Protein AF-A0A603E2D8-F1 (afdb_monomer_lite)

Structure (mmCIF, N/CA/C/O backbone):
data_AF-A0A603E2D8-F1
#
_entry.id   AF-A0A603E2D8-F1
#
loop_
_atom_site.group_PDB
_atom_site.id
_atom_site.type_symbol
_atom_site.label_atom_id
_atom_site.label_alt_id
_atom_site.label_comp_id
_atom_site.label_asym_id
_atom_site.label_entity_id
_atom_site.label_seq_id
_atom_site.pdbx_PDB_ins_code
_atom_site.Cartn_x
_atom_site.Cartn_y
_atom_site.Cartn_z
_atom_site.occupancy
_atom_site.B_iso_or_equiv
_atom_site.auth_seq_id
_atom_site.auth_comp_id
_atom_site.auth_asym_id
_atom_site.auth_atom_id
_atom_site.pdbx_PDB_model_num
ATOM 1 N N . MET A 1 1 ? -62.241 -39.429 -28.147 1.00 48.59 1 MET A N 1
ATOM 2 C CA . MET A 1 1 ? -61.192 -40.393 -27.739 1.00 48.59 1 MET A CA 1
ATOM 3 C C . MET A 1 1 ? -59.896 -39.829 -28.279 1.00 48.59 1 MET A C 1
ATOM 5 O O . MET A 1 1 ? -59.846 -39.605 -29.471 1.00 48.59 1 MET A O 1
ATOM 9 N N . THR A 1 2 ? -58.915 -39.398 -27.505 1.00 43.06 2 THR A N 1
ATOM 10 C CA . THR A 1 2 ? -58.355 -39.912 -26.250 1.00 43.06 2 THR A CA 1
ATOM 11 C C . THR A 1 2 ? -57.735 -38.721 -25.509 1.00 43.06 2 THR A C 1
ATOM 13 O O . THR A 1 2 ? -57.067 -37.903 -26.123 1.00 43.06 2 THR A O 1
ATOM 16 N N . LEU A 1 3 ? -58.136 -38.515 -24.251 1.00 44.19 3 LEU A N 1
ATOM 17 C CA . LEU A 1 3 ? -57.243 -38.645 -23.087 1.00 44.19 3 LEU A CA 1
ATOM 18 C C . LEU A 1 3 ? -56.334 -37.401 -22.967 1.00 44.19 3 LEU A C 1
ATOM 20 O O . LEU A 1 3 ? -55.403 -37.236 -23.737 1.00 44.19 3 LEU A O 1
ATOM 24 N N . ARG A 1 4 ? -56.721 -36.386 -22.172 1.00 58.66 4 ARG A N 1
ATOM 25 C CA . ARG A 1 4 ? -56.331 -36.218 -20.744 1.00 58.66 4 ARG A CA 1
ATOM 26 C C . ARG A 1 4 ? -54.811 -36.385 -20.585 1.00 58.66 4 ARG A C 1
ATOM 28 O O . ARG A 1 4 ? -54.304 -37.357 -21.100 1.00 58.66 4 ARG A O 1
ATOM 35 N N . TYR A 1 5 ? -54.132 -35.498 -19.850 1.00 54.75 5 TYR A N 1
ATOM 36 C CA . TYR A 1 5 ? -52.660 -35.329 -19.767 1.00 54.75 5 TYR A CA 1
ATOM 37 C C . TYR A 1 5 ? -52.139 -34.366 -20.844 1.00 54.75 5 TYR A C 1
ATOM 39 O O . TYR A 1 5 ? -51.731 -34.761 -21.922 1.00 54.75 5 TYR A O 1
ATOM 47 N N . LEU A 1 6 ? -52.247 -33.054 -20.651 1.00 48.59 6 LEU A N 1
ATOM 48 C 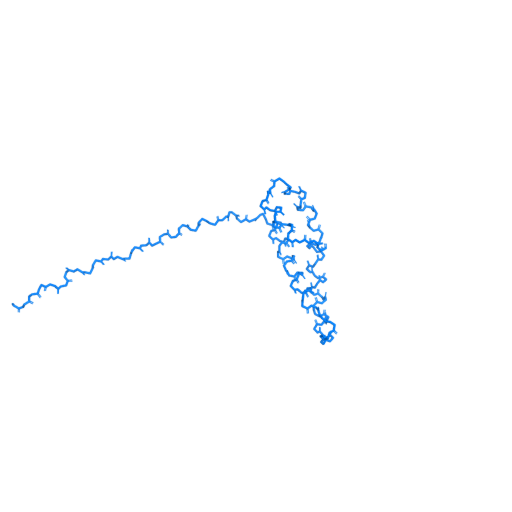CA . LEU A 1 6 ? -51.108 -32.318 -20.087 1.00 48.59 6 LEU A CA 1
ATOM 49 C C . LEU A 1 6 ? -51.557 -31.032 -19.366 1.00 48.59 6 LEU A C 1
ATOM 51 O O . LEU A 1 6 ? -50.918 -29.988 -19.425 1.00 48.59 6 LEU A O 1
ATOM 55 N N . ALA A 1 7 ? -52.673 -31.103 -18.644 1.00 54.12 7 ALA A N 1
ATOM 56 C CA . ALA A 1 7 ? -52.917 -30.179 -17.545 1.00 54.12 7 ALA A CA 1
ATOM 57 C C . ALA A 1 7 ? -51.994 -30.592 -16.392 1.00 54.12 7 ALA A C 1
ATOM 59 O O . ALA A 1 7 ? -52.414 -31.399 -15.578 1.00 54.12 7 ALA A O 1
ATOM 60 N N . LEU A 1 8 ? -50.726 -30.163 -16.420 1.00 57.12 8 LEU A N 1
ATOM 61 C CA . LEU A 1 8 ? -49.752 -30.154 -15.311 1.00 57.12 8 LEU A CA 1
ATOM 62 C C . LEU A 1 8 ? -48.404 -29.619 -15.845 1.00 57.12 8 LEU A C 1
ATOM 64 O O . LEU A 1 8 ? -47.390 -30.306 -15.857 1.00 57.12 8 LEU A O 1
ATOM 68 N N . LEU A 1 9 ? -48.390 -28.378 -16.328 1.00 55.84 9 LEU A N 1
ATOM 69 C CA . LEU A 1 9 ? -47.162 -27.582 -16.432 1.00 55.84 9 LEU A CA 1
ATOM 70 C C . LEU A 1 9 ? -47.343 -26.393 -15.491 1.00 55.84 9 LEU A C 1
ATOM 72 O O . LEU A 1 9 ? -47.700 -25.284 -15.874 1.00 55.84 9 LEU A O 1
ATOM 76 N N . THR A 1 10 ? -47.219 -26.711 -14.205 1.00 60.34 10 THR A N 1
ATOM 77 C CA . THR A 1 10 ? -47.156 -25.771 -13.087 1.00 60.34 10 THR A CA 1
ATOM 78 C C . THR A 1 10 ? -46.069 -24.723 -13.345 1.00 60.34 10 THR A C 1
ATOM 80 O O . THR A 1 10 ? -44.934 -25.108 -13.638 1.00 60.34 10 THR A O 1
ATOM 83 N N . PRO A 1 11 ? -46.362 -23.417 -13.210 1.00 61.56 11 PRO A N 1
ATOM 84 C CA . PRO A 1 11 ? -45.353 -22.381 -13.333 1.00 61.56 11 PRO A CA 1
ATOM 85 C C . PRO A 1 11 ? -44.530 -22.382 -12.042 1.00 61.56 11 PRO A C 1
ATOM 87 O O . PRO A 1 11 ? -44.959 -21.846 -11.025 1.00 61.56 11 PRO A O 1
ATOM 90 N N . LEU A 1 12 ? -43.358 -23.015 -12.061 1.00 59.69 12 LEU A N 1
ATOM 91 C CA . LEU A 1 12 ? -42.393 -22.948 -10.962 1.00 59.69 12 LEU A CA 1
ATOM 92 C C . LEU A 1 12 ? -41.152 -22.170 -11.406 1.00 59.69 12 LEU A C 1
ATOM 94 O O . LEU A 1 12 ? -40.031 -22.657 -11.329 1.00 59.69 12 LEU A O 1
ATOM 98 N N . LEU A 1 13 ? -41.351 -20.931 -11.862 1.00 60.66 13 LEU A N 1
ATOM 99 C CA . LEU A 1 13 ? -40.306 -19.920 -11.720 1.00 60.66 13 LEU A CA 1
ATOM 100 C C . LEU A 1 13 ? -40.428 -19.366 -10.296 1.00 60.66 13 LEU A C 1
ATOM 102 O O . LEU A 1 13 ? -41.015 -18.313 -10.053 1.00 60.66 13 LEU A O 1
ATOM 106 N N . MET A 1 14 ? -39.919 -20.135 -9.330 1.00 60.84 14 MET A N 1
ATOM 107 C CA . MET A 1 14 ? -39.553 -19.590 -8.028 1.00 60.84 14 MET A CA 1
ATOM 108 C C . MET A 1 14 ? -38.529 -18.488 -8.286 1.00 60.84 14 MET A C 1
ATOM 110 O O . MET A 1 14 ? -37.388 -18.756 -8.659 1.00 60.84 14 MET A O 1
ATOM 114 N N . MET A 1 15 ? -38.959 -17.239 -8.130 1.00 64.00 15 MET A N 1
ATOM 115 C CA . MET A 1 15 ? -38.055 -16.107 -8.053 1.00 64.00 15 MET A CA 1
ATOM 116 C C . MET A 1 15 ? -37.200 -16.293 -6.801 1.00 64.00 15 MET A C 1
ATOM 118 O O . MET A 1 15 ? -37.654 -16.049 -5.685 1.00 64.00 15 MET A O 1
ATOM 122 N N . PHE A 1 16 ? -35.968 -16.764 -6.982 1.00 63.97 16 PHE A N 1
ATOM 123 C CA . PHE A 1 16 ? -34.944 -16.656 -5.955 1.00 63.97 16 PHE A CA 1
ATOM 124 C C . PHE A 1 16 ? -34.618 -15.170 -5.794 1.00 63.97 16 PHE A C 1
ATOM 126 O O . PHE A 1 16 ? -33.784 -14.614 -6.505 1.00 63.97 16 PHE A O 1
ATOM 133 N N . ALA A 1 17 ? -35.309 -14.510 -4.868 1.00 63.12 17 ALA A N 1
ATOM 134 C CA . ALA A 1 17 ? -34.863 -13.237 -4.332 1.00 63.12 17 ALA A CA 1
ATOM 135 C C . ALA A 1 17 ? -33.616 -13.514 -3.481 1.00 63.12 17 ALA A C 1
ATOM 137 O O . ALA A 1 17 ? -33.704 -13.763 -2.281 1.00 63.12 17 ALA A O 1
ATOM 138 N N . PHE A 1 18 ? -32.445 -13.530 -4.120 1.00 64.81 18 PHE A N 1
ATOM 139 C CA . PHE A 1 18 ? -31.177 -13.485 -3.406 1.00 64.81 18 PHE A CA 1
ATOM 140 C C . PHE A 1 18 ? -31.063 -12.103 -2.763 1.00 64.81 18 PHE A C 1
ATOM 142 O O . PHE A 1 18 ? -30.645 -11.136 -3.397 1.00 64.81 18 PHE A O 1
ATOM 149 N N . SER A 1 19 ? -31.459 -11.986 -1.498 1.00 62.47 19 SER A N 1
ATOM 150 C CA . SER A 1 19 ? -31.056 -10.848 -0.681 1.00 62.47 19 SER A CA 1
ATOM 151 C C . SER A 1 19 ? -29.554 -10.973 -0.434 1.00 62.47 19 SER A C 1
ATOM 153 O O . SER A 1 19 ? -29.137 -11.646 0.507 1.00 62.47 19 SER A O 1
ATOM 155 N N . VAL A 1 20 ? -28.741 -10.356 -1.298 1.00 66.06 20 VAL A N 1
ATOM 156 C CA . VAL A 1 20 ? -27.313 -10.137 -1.038 1.00 66.06 20 VAL A CA 1
ATOM 157 C C . VAL A 1 20 ? -27.218 -9.245 0.198 1.00 66.06 20 VAL A C 1
ATOM 159 O O . VAL A 1 20 ? -27.310 -8.024 0.116 1.00 66.06 20 VAL A O 1
ATOM 162 N N . HIS A 1 21 ? -27.089 -9.869 1.365 1.00 56.41 21 HIS A N 1
ATOM 163 C CA . HIS A 1 21 ? -26.601 -9.207 2.567 1.00 56.41 21 HIS A CA 1
ATOM 164 C C . HIS A 1 21 ? -25.080 -9.133 2.430 1.00 56.41 21 HIS A C 1
ATOM 166 O O . HIS A 1 21 ? -24.361 -10.008 2.902 1.00 56.41 21 HIS A O 1
ATOM 172 N N . GLY A 1 22 ? -24.604 -8.137 1.682 1.00 62.75 22 GLY A N 1
ATOM 173 C CA . GLY A 1 22 ? -23.195 -7.764 1.695 1.00 62.75 22 GLY A CA 1
ATOM 174 C C . GLY A 1 22 ? -22.887 -6.987 2.970 1.00 62.75 22 GLY A C 1
ATOM 175 O O . GLY A 1 22 ? -23.729 -6.217 3.439 1.00 62.75 22 GLY A O 1
ATOM 176 N N . GLU A 1 23 ? -21.692 -7.179 3.528 1.00 65.94 23 GLU A N 1
ATOM 177 C CA . GLU A 1 23 ? -21.168 -6.259 4.537 1.00 65.94 23 GLU A CA 1
ATOM 178 C C . GLU A 1 23 ? -21.236 -4.825 3.985 1.00 65.94 23 GLU A C 1
ATOM 180 O O . GLU A 1 23 ? -21.010 -4.620 2.783 1.00 65.94 23 GLU A O 1
ATOM 185 N N . PRO A 1 24 ? -21.579 -3.823 4.816 1.00 72.75 24 PRO A N 1
ATOM 186 C CA . PRO A 1 24 ? -21.538 -2.442 4.372 1.00 72.75 24 PRO A CA 1
ATOM 187 C C . PRO A 1 24 ? -20.138 -2.141 3.818 1.00 72.75 24 PRO A C 1
ATOM 189 O O . PRO A 1 24 ? -19.143 -2.588 4.397 1.00 72.75 24 PRO A O 1
ATOM 192 N N . PRO A 1 25 ? -20.040 -1.416 2.691 1.00 84.31 25 PRO A N 1
ATOM 193 C CA . PRO A 1 25 ? -18.754 -1.148 2.072 1.00 84.31 25 PRO A CA 1
ATOM 194 C C . PRO A 1 25 ? -17.826 -0.459 3.075 1.00 84.31 25 PRO A C 1
ATOM 196 O O . PRO A 1 25 ? -18.260 0.384 3.866 1.00 84.31 25 PRO A O 1
ATOM 199 N N . LEU A 1 26 ? -16.541 -0.818 3.030 1.00 94.44 26 LEU A N 1
ATOM 200 C CA . LEU A 1 26 ? -15.520 -0.203 3.876 1.00 94.44 26 LEU A CA 1
ATOM 201 C C . LEU A 1 26 ? -15.537 1.326 3.719 1.00 94.44 26 LEU A C 1
ATOM 203 O O . LEU A 1 26 ? -15.921 1.837 2.665 1.00 94.44 26 LEU A O 1
ATOM 207 N N . PRO A 1 27 ? -15.080 2.091 4.719 1.00 97.00 27 PRO A N 1
ATOM 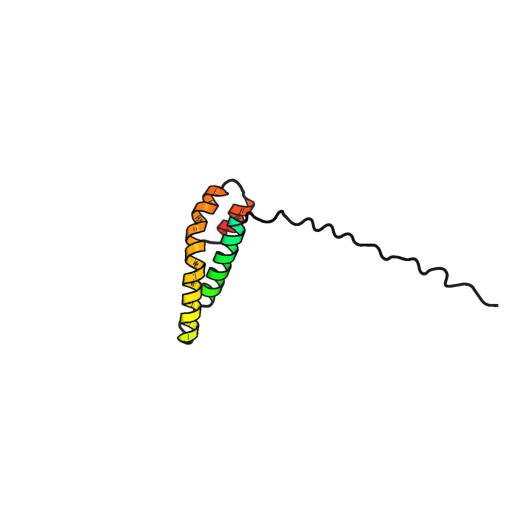208 C CA . PRO A 1 27 ? -14.921 3.530 4.564 1.00 97.00 27 PRO A CA 1
ATOM 209 C C . PRO A 1 27 ? -14.062 3.888 3.342 1.00 97.00 27 PRO A C 1
ATOM 211 O O . PRO A 1 27 ? -13.117 3.176 3.004 1.00 97.00 27 PRO A O 1
ATOM 214 N N . GLN A 1 28 ? -14.391 4.988 2.661 1.00 97.38 28 GLN A N 1
ATOM 215 C CA . GLN A 1 28 ? -13.763 5.356 1.384 1.00 97.38 28 GLN A CA 1
ATOM 216 C C . GLN A 1 28 ? -12.238 5.520 1.481 1.00 97.38 28 GLN A C 1
ATOM 218 O O . GLN A 1 28 ? -11.514 5.156 0.560 1.00 97.38 28 GLN A O 1
ATOM 223 N N . ASP A 1 29 ? -11.737 6.049 2.592 1.00 97.94 29 ASP A N 1
ATOM 224 C CA . ASP A 1 29 ? -10.305 6.197 2.852 1.00 97.94 29 ASP A CA 1
ATOM 225 C C . ASP A 1 29 ? -9.600 4.848 3.051 1.00 97.94 29 ASP A C 1
ATOM 227 O O . ASP A 1 29 ? -8.476 4.677 2.582 1.00 97.94 29 ASP A O 1
ATOM 231 N N . VAL A 1 30 ? -10.278 3.873 3.663 1.00 98.19 30 VAL A N 1
ATOM 232 C CA . VAL A 1 30 ? -9.812 2.482 3.736 1.00 98.19 30 VAL A CA 1
ATOM 233 C C . VAL A 1 30 ? -9.801 1.852 2.343 1.00 98.19 30 VAL A C 1
ATOM 235 O O . VAL A 1 30 ? -8.799 1.254 1.971 1.00 98.19 30 VAL A O 1
ATOM 238 N N . GLN A 1 31 ? -10.854 2.033 1.537 1.00 98.06 31 GLN A N 1
ATOM 239 C CA . GLN A 1 31 ? -10.895 1.522 0.157 1.00 98.06 31 GLN A CA 1
ATOM 240 C C . GLN A 1 31 ? -9.762 2.098 -0.707 1.00 98.06 31 GLN A C 1
ATOM 242 O O . GLN A 1 31 ? -9.074 1.359 -1.407 1.00 98.06 31 GLN A O 1
ATOM 247 N N . HIS A 1 32 ? -9.525 3.411 -0.628 1.00 98.06 32 HIS A N 1
ATOM 248 C CA . HIS A 1 32 ? -8.415 4.063 -1.327 1.00 98.06 32 HIS A CA 1
ATOM 249 C C . HIS A 1 32 ? -7.050 3.551 -0.865 1.00 98.06 32 HIS A C 1
ATOM 251 O O . HIS A 1 32 ? -6.153 3.368 -1.687 1.00 98.06 32 HIS A O 1
ATOM 257 N N . PHE A 1 33 ? -6.873 3.324 0.438 1.00 9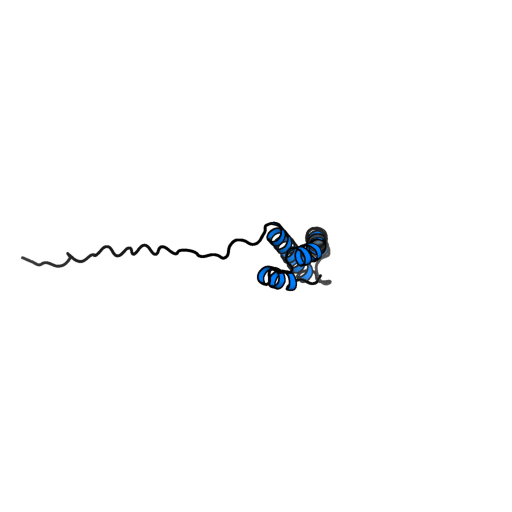8.44 33 PHE A N 1
ATOM 258 C CA . PHE A 1 33 ? -5.648 2.717 0.943 1.00 98.44 33 PHE A CA 1
ATOM 259 C C . PHE A 1 33 ? -5.445 1.309 0.385 1.00 98.44 33 PHE A C 1
ATOM 261 O O . PHE A 1 33 ? -4.367 1.051 -0.140 1.00 98.44 33 PHE A O 1
ATOM 268 N N . LEU A 1 34 ? -6.464 0.445 0.446 1.00 98.25 34 LEU A N 1
ATOM 269 C CA . LEU A 1 34 ? -6.380 -0.930 -0.052 1.00 98.25 34 LEU A CA 1
ATOM 270 C C . LEU A 1 34 ? -6.014 -0.957 -1.537 1.00 98.25 34 LEU A C 1
ATOM 272 O O . LEU A 1 34 ? -5.071 -1.640 -1.912 1.00 98.25 34 LEU A O 1
ATOM 276 N N . SER A 1 35 ? -6.651 -0.116 -2.356 1.00 98.00 35 SER A N 1
ATOM 277 C CA . SER A 1 35 ? -6.330 -0.021 -3.785 1.00 98.00 35 SER A CA 1
ATOM 278 C C . SER A 1 35 ? -4.863 0.348 -4.048 1.00 98.00 35 SER A C 1
ATOM 280 O O . SER A 1 35 ? -4.216 -0.269 -4.893 1.00 98.00 35 SER A O 1
ATOM 282 N N . ASN A 1 36 ? -4.309 1.319 -3.314 1.00 98.50 36 ASN A N 1
ATOM 283 C CA . ASN A 1 36 ? -2.897 1.692 -3.455 1.00 98.50 36 ASN A CA 1
ATOM 284 C C . ASN A 1 36 ? -1.956 0.603 -2.911 1.00 98.50 36 ASN A C 1
ATOM 286 O O . ASN A 1 36 ? -0.905 0.344 -3.495 1.00 98.50 36 ASN A O 1
ATOM 290 N N . ALA A 1 37 ? -2.317 -0.011 -1.784 1.00 98.38 37 ALA A N 1
ATOM 291 C CA . ALA A 1 37 ? -1.533 -1.033 -1.102 1.00 98.38 37 ALA A CA 1
ATOM 292 C C . ALA A 1 37 ? -1.428 -2.327 -1.920 1.00 98.38 37 ALA A C 1
ATOM 294 O O . ALA A 1 37 ? -0.333 -2.864 -2.072 1.00 98.38 37 ALA A O 1
ATOM 295 N N . GLU A 1 38 ? -2.544 -2.788 -2.486 1.00 98.19 38 GLU A N 1
ATOM 296 C CA . GLU A 1 38 ? -2.611 -3.956 -3.367 1.00 98.19 38 GLU A CA 1
ATOM 297 C C . GLU A 1 38 ? -1.769 -3.737 -4.623 1.00 98.19 38 GLU A C 1
ATOM 299 O O . GLU A 1 38 ? -0.938 -4.576 -4.960 1.00 98.19 38 GLU A O 1
ATOM 304 N N . MET A 1 39 ? -1.911 -2.577 -5.273 1.00 98.31 39 MET A N 1
ATOM 305 C CA . MET A 1 39 ? -1.114 -2.249 -6.455 1.00 98.31 39 MET A CA 1
ATOM 306 C C . MET A 1 39 ? 0.382 -2.151 -6.127 1.00 98.31 39 MET A C 1
ATOM 308 O O . MET A 1 39 ? 1.221 -2.641 -6.878 1.00 98.31 39 MET A O 1
ATOM 312 N N . CYS A 1 40 ? 0.722 -1.558 -4.980 1.00 98.19 40 CYS A N 1
ATOM 313 C CA . CYS A 1 40 ? 2.093 -1.504 -4.488 1.00 98.19 40 CYS A CA 1
ATOM 314 C C . CYS A 1 40 ? 2.689 -2.905 -4.293 1.00 98.19 40 CYS A C 1
ATOM 316 O O . CYS A 1 40 ? 3.759 -3.184 -4.827 1.00 98.19 40 CYS A O 1
ATOM 318 N N . GLN A 1 41 ? 2.011 -3.788 -3.553 1.00 97.50 41 GLN A N 1
ATOM 319 C CA . GLN A 1 41 ? 2.498 -5.145 -3.288 1.00 97.50 41 GLN A CA 1
ATOM 320 C C . GLN A 1 41 ? 2.580 -5.990 -4.556 1.00 97.50 41 GLN A C 1
ATOM 322 O O . GLN A 1 41 ? 3.540 -6.738 -4.714 1.00 97.50 41 GLN A O 1
ATOM 327 N N . HIS A 1 42 ? 1.605 -5.852 -5.454 1.00 97.38 42 HIS A N 1
ATOM 328 C CA . HIS A 1 42 ? 1.606 -6.543 -6.735 1.00 97.38 42 HIS A CA 1
ATOM 329 C C . HIS A 1 42 ? 2.867 -6.200 -7.535 1.00 97.38 42 HIS A C 1
ATOM 331 O O . HIS A 1 42 ? 3.646 -7.093 -7.848 1.00 97.38 42 HIS A O 1
ATOM 337 N N . LEU A 1 43 ? 3.134 -4.909 -7.750 1.00 97.75 43 LEU A N 1
ATOM 338 C CA . LEU A 1 43 ? 4.303 -4.454 -8.505 1.00 97.75 43 LEU A CA 1
ATOM 339 C C . LEU A 1 43 ? 5.626 -4.737 -7.781 1.00 97.75 43 LEU A C 1
ATOM 341 O O . LEU A 1 43 ? 6.606 -5.131 -8.404 1.00 97.75 43 LEU A O 1
ATOM 345 N N . ALA A 1 44 ? 5.669 -4.565 -6.457 1.00 95.81 44 ALA A N 1
ATOM 346 C CA . ALA A 1 44 ? 6.855 -4.891 -5.668 1.00 95.81 44 ALA A CA 1
ATOM 347 C C . A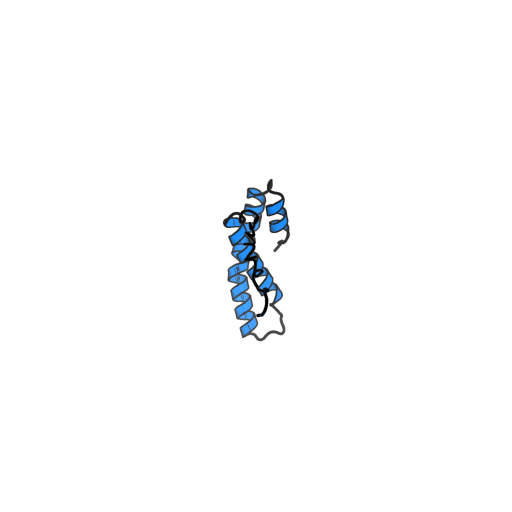LA A 1 44 ? 7.190 -6.390 -5.723 1.00 95.81 44 ALA A C 1
ATOM 349 O O . ALA A 1 44 ? 8.365 -6.746 -5.706 1.00 95.81 44 ALA A O 1
ATOM 350 N N . GLY A 1 45 ? 6.173 -7.253 -5.805 1.00 96.69 45 GLY A N 1
ATOM 351 C CA . GLY A 1 45 ? 6.339 -8.694 -5.986 1.00 96.69 45 GLY A CA 1
ATOM 352 C C . GLY A 1 45 ? 6.727 -9.103 -7.409 1.00 96.69 45 GLY A C 1
ATOM 353 O O . GLY A 1 45 ? 7.278 -10.185 -7.587 1.00 96.69 45 GLY A O 1
ATOM 354 N N . GLU A 1 46 ? 6.459 -8.259 -8.406 1.00 97.44 46 GLU A N 1
ATOM 355 C CA . GLU A 1 46 ? 6.867 -8.482 -9.798 1.00 97.44 46 GLU A CA 1
ATOM 356 C C . GLU A 1 46 ? 8.308 -8.056 -10.080 1.00 97.44 46 GLU A C 1
ATOM 358 O O . GLU A 1 46 ? 8.911 -8.558 -11.025 1.00 97.44 46 GLU A O 1
ATOM 363 N N . TRP A 1 47 ? 8.877 -7.142 -9.288 1.00 97.56 47 TRP A N 1
ATOM 364 C CA . TRP A 1 47 ? 10.241 -6.676 -9.520 1.00 97.56 47 TRP A CA 1
ATOM 365 C C . TRP A 1 47 ? 11.254 -7.810 -9.320 1.00 97.56 47 TRP A C 1
ATOM 367 O O . TRP A 1 47 ? 11.360 -8.391 -8.240 1.00 97.56 47 TRP A O 1
ATOM 377 N N . ASP A 1 48 ? 12.058 -8.074 -10.348 1.00 97.44 48 ASP A N 1
ATOM 378 C CA . ASP A 1 48 ? 13.153 -9.036 -10.301 1.00 97.44 48 ASP A CA 1
ATOM 379 C C . ASP A 1 48 ? 14.368 -8.514 -11.082 1.00 97.44 48 ASP A C 1
ATOM 381 O O . ASP A 1 48 ? 14.255 -7.907 -12.149 1.00 97.44 48 ASP A O 1
ATOM 385 N N . SER A 1 49 ? 15.567 -8.757 -10.549 1.00 96.88 49 SER A N 1
ATOM 386 C CA . SER A 1 49 ? 16.819 -8.246 -11.127 1.00 96.88 49 SER A CA 1
ATOM 387 C C . SER A 1 49 ? 17.169 -8.818 -12.509 1.00 96.88 49 SER A C 1
ATOM 389 O O . SER A 1 49 ? 17.962 -8.208 -13.230 1.00 96.88 49 SER A O 1
ATOM 391 N N . SER A 1 50 ? 16.595 -9.966 -12.880 1.00 98.25 50 SER A N 1
ATOM 392 C CA . SER A 1 50 ? 16.781 -10.626 -14.177 1.00 98.25 50 SER A CA 1
ATOM 393 C C . SER A 1 50 ? 15.878 -10.072 -15.281 1.00 98.25 50 SER A C 1
ATOM 395 O O . SER A 1 50 ? 16.084 -10.404 -16.450 1.00 98.25 50 SER A O 1
ATOM 397 N N . LEU A 1 51 ? 14.909 -9.219 -14.933 1.00 98.19 51 LEU A N 1
ATOM 398 C CA . LEU A 1 51 ? 14.010 -8.607 -15.903 1.00 98.19 51 LEU A CA 1
ATOM 399 C C . LEU A 1 51 ? 14.752 -7.677 -16.876 1.00 98.19 51 LEU A C 1
ATOM 401 O O . LEU A 1 51 ? 15.749 -7.036 -16.503 1.00 98.19 51 LEU A O 1
ATOM 405 N N . PRO A 1 52 ? 14.237 -7.541 -18.112 1.00 98.50 52 PRO A N 1
ATOM 406 C CA . PRO A 1 52 ? 14.637 -6.481 -19.022 1.00 98.50 52 PRO A CA 1
ATOM 407 C C . PRO A 1 52 ? 14.617 -5.102 -18.353 1.00 98.50 52 PRO A C 1
ATOM 409 O O . PRO A 1 52 ? 13.812 -4.804 -17.473 1.00 98.50 52 PRO A O 1
ATOM 412 N N . GLU A 1 53 ? 15.526 -4.228 -18.781 1.00 98.25 53 GLU A N 1
ATOM 413 C CA . GLU A 1 53 ? 15.677 -2.895 -18.187 1.00 98.25 53 GLU A CA 1
ATOM 414 C C . GLU A 1 53 ? 14.428 -2.017 -18.342 1.00 98.25 53 GLU A C 1
ATOM 416 O O . GLU A 1 53 ? 14.149 -1.183 -17.484 1.00 98.25 53 GLU A O 1
ATOM 421 N N . GLU A 1 54 ? 13.685 -2.193 -19.431 1.00 98.06 54 GLU A N 1
ATOM 422 C CA . GLU A 1 54 ? 12.420 -1.495 -19.665 1.00 98.06 54 GLU A CA 1
ATOM 423 C C . GLU A 1 54 ? 11.331 -1.934 -18.680 1.00 98.06 54 GLU A C 1
ATOM 425 O O . GLU A 1 54 ? 10.748 -1.079 -18.013 1.00 98.06 54 GLU A O 1
ATOM 430 N N . ASP A 1 55 ? 11.165 -3.242 -18.479 1.00 98.12 55 ASP A N 1
ATOM 431 C CA . ASP A 1 55 ? 10.184 -3.798 -17.545 1.00 98.12 55 ASP A CA 1
ATOM 432 C C . ASP A 1 55 ? 10.464 -3.344 -16.107 1.00 98.12 55 ASP A C 1
ATOM 434 O O . ASP A 1 55 ? 9.559 -2.897 -15.401 1.00 98.12 55 ASP A O 1
ATOM 438 N N . LYS A 1 56 ? 11.736 -3.363 -15.680 1.00 98.56 56 LYS A N 1
ATOM 439 C CA . LYS A 1 56 ? 12.126 -2.856 -14.352 1.00 98.56 56 LYS A CA 1
ATOM 440 C C . LYS A 1 56 ? 11.744 -1.392 -14.174 1.00 98.56 56 LYS A C 1
ATOM 442 O O . LYS A 1 56 ? 11.188 -1.037 -13.139 1.00 98.56 56 LYS A O 1
ATOM 447 N N . LYS A 1 57 ? 12.004 -0.543 -15.174 1.00 98.38 57 LYS A N 1
ATOM 448 C CA . LYS A 1 57 ? 11.665 0.888 -15.113 1.00 98.38 57 LYS A CA 1
ATOM 449 C C . LYS A 1 57 ? 10.165 1.118 -15.007 1.00 98.38 57 LYS A C 1
ATOM 451 O O . LYS A 1 57 ? 9.743 2.001 -14.258 1.00 98.38 57 LYS A O 1
ATOM 456 N N . ASP A 1 58 ? 9.367 0.344 -15.732 1.00 98.38 58 ASP A N 1
ATOM 457 C CA . ASP A 1 58 ? 7.911 0.462 -15.687 1.00 98.38 58 ASP A CA 1
ATOM 458 C C . ASP A 1 58 ? 7.350 0.000 -14.336 1.00 98.38 58 ASP A C 1
ATOM 460 O O . ASP A 1 58 ? 6.537 0.713 -13.733 1.00 98.38 58 ASP A O 1
ATOM 464 N N . ILE A 1 59 ? 7.861 -1.111 -13.796 1.00 98.50 59 ILE A N 1
ATOM 465 C CA . ILE A 1 59 ? 7.518 -1.592 -12.451 1.00 98.50 59 ILE A CA 1
ATOM 466 C C . ILE A 1 59 ? 7.923 -0.560 -11.393 1.00 98.50 59 ILE A C 1
ATOM 468 O O . ILE A 1 59 ? 7.103 -0.163 -10.566 1.00 98.50 59 ILE A O 1
ATOM 472 N N . GLU A 1 60 ? 9.157 -0.054 -11.436 1.00 98.50 60 GLU A N 1
ATOM 473 C CA . GLU A 1 60 ? 9.662 0.958 -10.501 1.00 98.50 60 GLU A CA 1
ATOM 474 C C . GLU A 1 60 ? 8.843 2.249 -10.558 1.00 98.50 60 GLU A C 1
ATOM 476 O O . GLU A 1 60 ? 8.536 2.850 -9.525 1.00 98.50 60 GLU A O 1
ATOM 481 N N . LYS A 1 61 ? 8.434 2.684 -11.752 1.00 98.56 61 LYS A N 1
ATOM 482 C CA . LYS A 1 61 ? 7.536 3.831 -11.917 1.00 98.56 61 LYS A CA 1
ATOM 483 C C . LYS A 1 61 ? 6.180 3.574 -11.260 1.00 98.56 61 LYS A C 1
ATOM 485 O O . LYS A 1 61 ? 5.645 4.467 -10.596 1.00 98.56 61 LYS A O 1
ATOM 490 N N . GLY A 1 62 ? 5.633 2.371 -11.416 1.00 98.25 62 GLY A N 1
ATOM 491 C CA . GLY A 1 62 ? 4.406 1.956 -10.746 1.00 98.25 62 GLY A CA 1
ATOM 492 C C . GLY A 1 62 ? 4.560 1.939 -9.220 1.00 98.25 62 GLY A C 1
ATOM 493 O O . GLY A 1 62 ? 3.771 2.576 -8.522 1.00 98.25 62 GLY A O 1
ATOM 494 N N . ILE A 1 63 ? 5.621 1.325 -8.693 1.00 98.38 63 ILE A N 1
ATOM 495 C CA . ILE A 1 63 ? 5.963 1.320 -7.258 1.00 98.38 63 ILE A CA 1
ATOM 496 C C . ILE A 1 63 ? 6.026 2.753 -6.715 1.00 98.38 63 ILE A C 1
ATOM 498 O O . ILE A 1 63 ? 5.373 3.074 -5.721 1.00 98.38 63 ILE A O 1
ATOM 502 N N . ASN A 1 64 ? 6.739 3.645 -7.407 1.00 98.25 64 ASN A N 1
ATOM 503 C CA . ASN A 1 64 ? 6.864 5.056 -7.033 1.00 98.25 64 ASN A CA 1
ATOM 504 C C . ASN A 1 64 ? 5.536 5.828 -7.096 1.00 98.25 64 ASN A C 1
ATOM 506 O O . ASN A 1 64 ? 5.405 6.876 -6.465 1.00 98.25 64 ASN A O 1
ATOM 510 N N . THR A 1 65 ? 4.546 5.318 -7.828 1.00 98.38 65 THR A N 1
ATOM 511 C CA . THR A 1 65 ? 3.204 5.906 -7.908 1.00 98.38 65 THR A CA 1
ATOM 512 C C . THR A 1 65 ? 2.320 5.437 -6.751 1.00 98.38 65 THR A C 1
ATOM 514 O O . THR A 1 65 ? 1.677 6.256 -6.095 1.00 98.38 65 THR A O 1
ATOM 517 N N . TRP A 1 66 ? 2.298 4.131 -6.472 1.00 98.31 66 TRP A N 1
ATOM 518 C CA . TRP A 1 66 ? 1.283 3.517 -5.606 1.00 98.31 66 TRP A CA 1
ATOM 519 C C . TRP A 1 66 ? 1.742 3.289 -4.163 1.00 98.31 66 TRP A C 1
ATOM 521 O O . TRP A 1 66 ? 0.955 3.452 -3.227 1.00 98.31 66 TRP A O 1
ATOM 531 N N . CYS A 1 67 ? 3.022 2.987 -3.943 1.00 98.25 67 CYS A N 1
ATOM 532 C CA . CYS A 1 67 ? 3.535 2.696 -2.604 1.00 98.25 67 CYS A CA 1
ATOM 533 C C . CYS A 1 67 ? 3.594 3.926 -1.677 1.00 98.25 67 CYS A C 1
ATOM 535 O O . CYS A 1 67 ? 3.151 3.816 -0.528 1.00 98.25 67 CYS A O 1
ATOM 537 N N . PRO A 1 68 ? 4.078 5.115 -2.106 1.00 98.19 68 PRO A N 1
ATOM 538 C CA . PRO A 1 68 ? 4.157 6.278 -1.220 1.00 98.19 68 PRO A CA 1
ATOM 539 C C . PRO A 1 68 ? 2.820 6.710 -0.590 1.00 98.19 68 PRO A C 1
ATOM 541 O O . PRO A 1 68 ? 2.796 6.932 0.627 1.00 98.19 68 PRO A O 1
ATOM 544 N N . PRO A 1 69 ? 1.696 6.824 -1.332 1.00 97.88 69 PRO A N 1
ATOM 545 C CA . PRO A 1 69 ? 0.421 7.175 -0.714 1.00 97.88 69 PRO A CA 1
ATOM 546 C C . PRO A 1 69 ? -0.098 6.081 0.230 1.00 97.88 69 PRO A C 1
ATOM 548 O O . PRO A 1 69 ? -0.617 6.426 1.293 1.00 97.88 69 PRO A O 1
ATOM 551 N N . ALA A 1 70 ? 0.089 4.791 -0.089 1.00 98.12 70 ALA A N 1
ATOM 552 C CA . ALA A 1 70 ? -0.289 3.688 0.802 1.00 98.12 70 ALA A CA 1
ATOM 553 C C . ALA A 1 70 ? 0.475 3.756 2.135 1.00 98.12 70 ALA A C 1
ATOM 555 O O . ALA A 1 70 ? -0.133 3.798 3.209 1.00 98.12 70 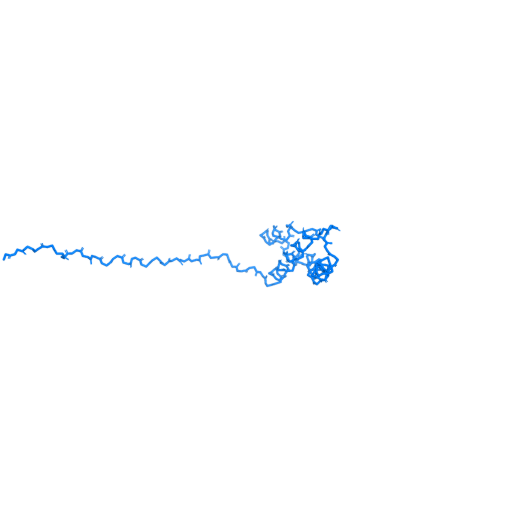ALA A O 1
ATOM 556 N N . LYS A 1 71 ? 1.807 3.876 2.064 1.00 98.12 71 LYS A N 1
ATOM 557 C CA . LYS A 1 71 ? 2.685 3.985 3.237 1.00 98.12 71 LYS A CA 1
ATOM 558 C C . LYS A 1 71 ? 2.353 5.202 4.098 1.00 98.12 71 LYS A C 1
ATOM 560 O O . LYS A 1 71 ? 2.336 5.114 5.323 1.00 98.12 71 LYS A O 1
ATOM 565 N N . LYS A 1 72 ? 2.039 6.337 3.467 1.00 98.06 72 LYS A N 1
ATOM 566 C CA . LYS A 1 72 ? 1.647 7.565 4.171 1.00 98.06 72 LYS A CA 1
ATOM 567 C C . LYS A 1 72 ? 0.292 7.435 4.878 1.00 98.06 72 LYS A C 1
ATOM 569 O O . LYS A 1 72 ? 0.125 7.993 5.960 1.00 98.06 72 LYS A O 1
ATOM 574 N N . ALA A 1 73 ? -0.676 6.744 4.277 1.00 98.19 73 ALA A N 1
ATOM 575 C CA . ALA A 1 73 ? -2.031 6.632 4.816 1.00 98.19 73 ALA A CA 1
ATOM 576 C C . ALA A 1 73 ? -2.135 5.648 5.994 1.00 98.19 73 ALA A C 1
ATOM 578 O O . ALA A 1 73 ? -2.902 5.895 6.928 1.00 98.19 73 ALA A O 1
ATOM 579 N N . LEU A 1 74 ? -1.359 4.558 5.974 1.00 98.38 74 LEU A N 1
ATOM 580 C CA . LEU A 1 74 ? -1.511 3.435 6.902 1.00 98.38 74 LEU A CA 1
ATOM 581 C C . LEU A 1 74 ? -1.475 3.821 8.398 1.00 98.38 74 LEU A C 1
ATOM 583 O O . LEU A 1 74 ? -2.388 3.412 9.120 1.00 98.38 74 LEU A O 1
ATOM 587 N N . PRO A 1 75 ? -0.520 4.633 8.902 1.00 98.12 75 PRO A N 1
ATOM 588 C CA . PRO A 1 75 ? -0.507 5.015 10.317 1.00 98.12 75 PRO A CA 1
ATOM 589 C C . PRO A 1 75 ? -1.747 5.819 10.723 1.00 98.12 75 PRO A C 1
ATOM 591 O O . PRO A 1 75 ? -2.329 5.579 11.779 1.00 98.12 75 PRO A O 1
ATOM 594 N N . GLY A 1 76 ? -2.183 6.743 9.859 1.00 98.38 76 GLY A N 1
ATOM 595 C CA . GLY A 1 76 ? -3.367 7.566 10.104 1.00 98.38 76 GLY A CA 1
ATOM 596 C C . GLY A 1 76 ? -4.654 6.744 10.124 1.00 98.38 76 GLY A C 1
ATOM 597 O O . GLY A 1 76 ? -5.514 6.972 10.971 1.00 98.38 76 GLY A O 1
ATOM 598 N N . LEU A 1 77 ? -4.769 5.749 9.241 1.00 98.56 77 LEU A N 1
ATOM 599 C CA . LEU A 1 77 ? -5.911 4.835 9.216 1.00 98.56 77 LEU A CA 1
ATOM 600 C C . LEU A 1 77 ? -5.934 3.905 10.430 1.00 98.56 77 LEU A C 1
ATOM 602 O O . LEU A 1 77 ? -7.000 3.702 11.008 1.00 98.56 77 LEU A O 1
ATOM 606 N N . ARG A 1 78 ? -4.773 3.387 10.853 1.00 98.38 78 ARG A N 1
ATOM 607 C CA . ARG A 1 78 ? -4.664 2.573 12.073 1.00 98.38 78 ARG A CA 1
ATOM 608 C C . ARG A 1 78 ? -5.120 3.345 13.303 1.00 98.38 78 ARG A C 1
ATOM 610 O O . ARG A 1 78 ? -5.880 2.805 14.094 1.00 98.38 78 ARG A O 1
ATOM 617 N N . GLU A 1 79 ? -4.725 4.609 13.434 1.00 98.50 79 GLU A N 1
ATOM 618 C CA . GLU A 1 79 ? -5.185 5.444 14.547 1.00 98.50 79 GLU A CA 1
ATOM 619 C C . GLU A 1 79 ? -6.682 5.764 14.439 1.00 98.50 79 GLU A C 1
ATOM 621 O O . GLU A 1 79 ? -7.427 5.595 15.404 1.00 98.50 79 GLU A O 1
ATOM 626 N N . LYS A 1 80 ? -7.150 6.174 13.251 1.00 98.44 80 LYS A N 1
ATOM 627 C CA . LYS A 1 80 ? -8.555 6.540 13.010 1.00 98.44 80 LYS A CA 1
ATOM 628 C C . LYS A 1 80 ? -9.521 5.389 13.301 1.00 98.44 80 LYS A C 1
ATOM 630 O O . LYS A 1 80 ? -10.610 5.626 13.820 1.00 98.44 80 LYS A O 1
ATOM 635 N N . TYR A 1 81 ? -9.135 4.162 12.961 1.00 98.19 81 TYR A N 1
ATOM 636 C CA . TYR A 1 81 ? -9.983 2.974 13.058 1.00 98.19 81 TYR A CA 1
ATOM 637 C C . TYR A 1 81 ? -9.573 2.008 14.173 1.00 98.19 81 TYR A C 1
ATOM 639 O O . TYR A 1 81 ? -10.043 0.876 14.170 1.00 98.19 81 TYR A O 1
ATOM 647 N N . LYS A 1 82 ? -8.756 2.430 15.146 1.00 98.00 82 LYS A N 1
ATOM 648 C CA . LYS A 1 82 ? -8.197 1.555 16.197 1.00 98.00 82 LYS A CA 1
ATOM 649 C C . LYS A 1 82 ? -9.213 0.707 16.973 1.00 98.00 82 LYS A C 1
ATOM 651 O O . LYS A 1 82 ? -8.903 -0.416 17.350 1.00 98.00 82 LYS A O 1
ATOM 656 N N . GLU A 1 83 ? -10.435 1.207 17.160 1.00 98.06 83 GLU A N 1
ATOM 657 C CA . GLU A 1 83 ? -11.517 0.483 17.849 1.00 98.06 83 GLU A CA 1
ATOM 658 C C . GLU A 1 83 ? -12.330 -0.434 16.912 1.00 98.06 83 GLU A C 1
ATOM 660 O O . GLU A 1 83 ? -13.104 -1.281 17.363 1.00 98.06 83 GLU A O 1
ATOM 665 N N . ASN A 1 84 ? -12.169 -0.293 15.593 1.00 97.62 84 ASN A N 1
ATOM 666 C CA . ASN A 1 84 ? -12.823 -1.136 14.600 1.00 97.62 84 ASN A CA 1
ATOM 667 C C . ASN A 1 84 ? -11.941 -2.354 14.284 1.00 97.62 84 ASN A C 1
ATOM 669 O O . ASN A 1 84 ? -11.038 -2.302 13.448 1.00 97.62 84 ASN A O 1
ATOM 673 N N . LYS A 1 85 ? -12.239 -3.477 14.948 1.00 96.75 85 LYS A N 1
ATOM 674 C CA . LYS A 1 85 ? -11.477 -4.731 14.826 1.00 96.75 85 LYS A CA 1
ATOM 675 C C . LYS A 1 85 ? -11.402 -5.268 13.395 1.00 96.75 85 LYS A C 1
ATOM 677 O O . LYS A 1 85 ? -10.381 -5.841 13.026 1.00 96.75 85 LYS A O 1
ATOM 682 N N . GLU A 1 86 ? -12.452 -5.095 12.596 1.00 95.88 86 GLU A N 1
ATOM 683 C CA . GLU A 1 86 ? -12.492 -5.594 11.217 1.00 95.88 86 GLU A CA 1
ATOM 684 C C . GLU A 1 86 ? -11.575 -4.787 10.302 1.00 95.88 86 GLU A C 1
ATOM 686 O O . GLU A 1 86 ? -10.783 -5.361 9.554 1.00 95.88 86 GLU A O 1
ATOM 691 N N . ILE A 1 87 ? -11.623 -3.456 10.407 1.00 97.50 87 ILE A N 1
ATOM 692 C CA . ILE A 1 87 ? -10.737 -2.577 9.640 1.00 97.50 87 ILE A CA 1
ATOM 693 C C . ILE A 1 87 ? -9.292 -2.774 10.088 1.00 97.50 87 ILE A C 1
ATOM 695 O O . ILE A 1 87 ? -8.419 -2.919 9.239 1.00 97.50 87 ILE A O 1
ATOM 699 N N . ILE A 1 88 ? -9.023 -2.845 11.394 1.00 97.94 88 ILE A N 1
ATOM 700 C CA . ILE A 1 88 ? -7.662 -3.078 11.890 1.00 97.94 88 ILE A CA 1
ATOM 701 C C . ILE A 1 88 ? -7.107 -4.403 11.390 1.00 97.94 88 ILE A C 1
ATOM 703 O O . ILE A 1 88 ? -5.977 -4.422 10.917 1.00 97.94 88 ILE A O 1
ATOM 707 N N . LYS A 1 89 ? -7.905 -5.477 11.401 1.00 97.38 89 LYS A N 1
ATOM 708 C CA . LYS A 1 89 ? -7.487 -6.762 10.834 1.00 97.38 89 LYS A CA 1
ATOM 709 C C . LYS A 1 89 ? -7.034 -6.611 9.379 1.00 97.38 89 LYS A C 1
ATOM 711 O O . LYS A 1 89 ? -5.955 -7.087 9.054 1.00 97.38 89 LYS A O 1
ATOM 716 N N . LYS A 1 90 ? -7.803 -5.900 8.545 1.00 96.81 90 LYS A N 1
ATOM 717 C CA . LYS A 1 90 ? -7.441 -5.630 7.141 1.00 96.81 90 LYS A CA 1
ATOM 718 C C . LYS A 1 90 ? -6.183 -4.761 7.021 1.00 96.81 90 LYS A C 1
ATOM 720 O O . LYS A 1 90 ? -5.282 -5.076 6.260 1.00 96.81 90 LYS A O 1
ATOM 725 N N . LEU A 1 91 ? -6.075 -3.682 7.800 1.00 98.06 91 LEU A N 1
ATOM 726 C CA . LEU A 1 91 ? -4.896 -2.799 7.794 1.00 98.06 91 LEU A CA 1
ATOM 7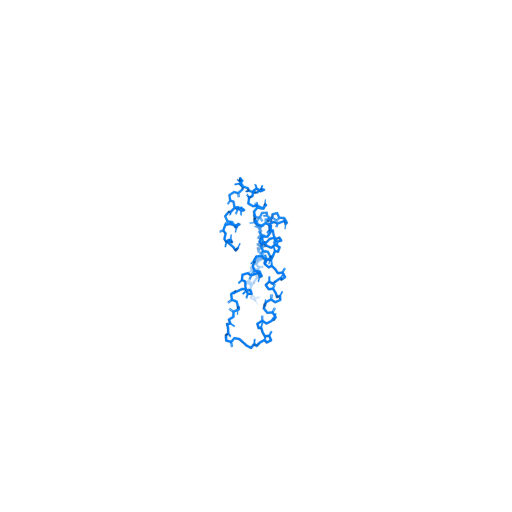27 C C . LEU A 1 91 ? -3.626 -3.487 8.328 1.00 98.06 91 LEU A C 1
ATOM 729 O O . LEU A 1 91 ? -2.514 -3.025 8.070 1.00 98.06 91 LEU A O 1
ATOM 733 N N . SER A 1 92 ? -3.767 -4.549 9.118 1.00 96.94 92 SER A N 1
ATOM 734 C CA . SER A 1 92 ? -2.656 -5.345 9.645 1.00 96.94 92 SER A CA 1
ATOM 735 C C . SER A 1 92 ? -2.045 -6.302 8.620 1.00 96.94 92 SER A C 1
ATOM 737 O O . SER A 1 92 ? -0.965 -6.814 8.883 1.00 96.94 92 SER A O 1
ATOM 739 N N . GLU A 1 93 ? -2.675 -6.505 7.460 1.00 96.94 93 GLU A N 1
ATOM 740 C CA . GLU A 1 93 ? -2.126 -7.310 6.352 1.00 96.94 93 GLU A CA 1
ATOM 741 C C . GLU A 1 93 ? -0.972 -6.603 5.612 1.00 96.94 93 GLU A C 1
ATOM 743 O O . GLU A 1 93 ? -0.329 -7.185 4.743 1.00 96.94 93 GLU A O 1
ATOM 748 N N . TYR A 1 94 ? -0.688 -5.350 5.976 1.00 97.00 94 TYR A N 1
ATOM 749 C CA . TYR A 1 94 ? 0.268 -4.483 5.302 1.00 97.00 94 TYR A CA 1
ATOM 750 C C . TYR A 1 94 ? 1.282 -3.886 6.289 1.00 97.00 94 TYR A C 1
ATOM 752 O O . TYR A 1 94 ? 0.892 -3.325 7.316 1.00 97.00 94 TYR A O 1
ATOM 760 N N . ASP A 1 95 ? 2.579 -3.951 5.990 1.00 89.94 95 ASP A N 1
ATOM 761 C CA . ASP A 1 95 ? 3.661 -3.521 6.897 1.00 89.94 95 ASP A CA 1
ATOM 762 C C . ASP A 1 95 ? 4.864 -2.840 6.207 1.00 89.94 95 ASP A C 1
ATOM 764 O O . ASP A 1 95 ? 5.917 -2.674 6.822 1.00 89.94 95 ASP A O 1
ATOM 768 N N . PHE A 1 96 ? 4.680 -2.394 4.961 1.00 83.31 96 PHE A N 1
ATOM 769 C CA . PHE A 1 96 ? 5.694 -1.741 4.118 1.00 83.31 96 PHE A CA 1
ATOM 770 C C . PHE A 1 96 ? 6.328 -0.448 4.670 1.00 83.31 96 PHE A C 1
ATOM 772 O O . PHE A 1 96 ? 5.682 0.337 5.402 1.00 83.31 96 PHE A O 1
#

Radius of gyration: 25.67 Å; chains: 1; bounding box: 78×48×46 Å

Foldseek 3Di:
DDDDDDPDPDPPPPPPPPPPPDDDDDPPLLVLLCVLQVQLVVLVVVDDPPDDPVSNVVSVVSNVVRVPVNVVSLVVQCVVCVVPPVSNVVSVVDDD

Sequence (96 aa):
MTLRYLALLTPLLMMFAFSVHGEPPLPQDVQHFLSNAEMCQHLAGEWDSSLPEEDKKDIEKGINTWCPPAKKALPGLREKYKENKEIIKKLSEYDF

Organism: NCBI:txid1160769

Secondary structure (DSSP, 8-state):
---------------------PPPPPPHHHHHHHHHHHHHHHHHHH--TTS-HHHHHHHHHHHHHHHHHHHHHHHHHHHHTTT-HHHHHHHTT---

pLDDT: mean 87.71, std 17.22, range [43.06, 98.56]